Protein AF-A0A1F4APF3-F1 (afdb_monomer)

pLDDT: mean 96.28, std 4.53, range [62.5, 98.69]

Structure (mmCIF, N/CA/C/O backbone):
data_AF-A0A1F4APF3-F1
#
_entry.id   AF-A0A1F4APF3-F1
#
loop_
_atom_site.group_PDB
_atom_site.id
_atom_site.type_symbol
_atom_site.label_atom_id
_atom_site.label_alt_id
_atom_site.label_comp_id
_atom_site.label_asym_id
_atom_site.label_entity_id
_atom_site.label_seq_id
_atom_site.pdbx_PDB_ins_code
_atom_site.Cartn_x
_atom_site.Cartn_y
_atom_site.Cartn_z
_atom_site.occupancy
_atom_site.B_iso_or_equiv
_atom_site.auth_seq_id
_atom_site.auth_comp_id
_atom_site.auth_asym_id
_atom_site.auth_atom_id
_atom_site.pdbx_PDB_model_num
ATOM 1 N N . MET A 1 1 ? 15.491 -9.887 -18.323 1.00 62.50 1 MET A N 1
ATOM 2 C CA . MET A 1 1 ? 16.097 -8.539 -18.273 1.00 62.50 1 MET A CA 1
ATOM 3 C C . MET A 1 1 ? 17.084 -8.490 -17.118 1.00 62.50 1 MET A C 1
ATOM 5 O O . MET A 1 1 ? 16.842 -9.189 -16.136 1.00 62.50 1 MET A O 1
ATOM 9 N N . PRO A 1 2 ? 18.178 -7.722 -17.213 1.00 81.00 2 PRO A N 1
ATOM 10 C CA . PRO A 1 2 ? 19.061 -7.465 -16.078 1.00 81.00 2 PRO A CA 1
ATOM 11 C C . PRO A 1 2 ? 18.289 -6.840 -14.910 1.00 81.00 2 PRO A C 1
ATOM 13 O O . PRO A 1 2 ? 17.410 -6.013 -15.132 1.00 81.00 2 PRO A O 1
ATOM 16 N N . ILE A 1 3 ? 18.642 -7.181 -13.668 1.00 83.44 3 ILE A N 1
ATOM 17 C CA . ILE A 1 3 ? 17.998 -6.609 -12.471 1.00 83.44 3 ILE A CA 1
ATOM 18 C C . ILE A 1 3 ? 18.121 -5.078 -12.410 1.00 83.44 3 ILE A C 1
ATOM 20 O O . ILE A 1 3 ? 17.233 -4.412 -11.895 1.00 83.44 3 ILE A O 1
ATOM 24 N N . ALA A 1 4 ? 19.182 -4.513 -12.994 1.00 90.75 4 ALA A N 1
ATOM 25 C CA . ALA A 1 4 ? 19.389 -3.071 -13.085 1.00 90.75 4 ALA A CA 1
ATOM 26 C C . ALA A 1 4 ? 18.293 -2.353 -13.895 1.00 90.75 4 ALA A C 1
ATOM 28 O O . ALA A 1 4 ? 17.945 -1.222 -13.565 1.00 90.75 4 ALA A O 1
ATOM 29 N N . GLU A 1 5 ? 17.687 -3.015 -14.888 1.00 93.50 5 GLU A N 1
ATOM 30 C CA . GLU A 1 5 ? 16.598 -2.424 -15.680 1.00 93.50 5 GLU A CA 1
ATOM 31 C C . GLU A 1 5 ? 15.347 -2.165 -14.840 1.00 93.50 5 GLU A C 1
ATOM 33 O O . GLU A 1 5 ? 14.617 -1.216 -15.111 1.00 93.50 5 GLU A O 1
ATOM 38 N N . ASN A 1 6 ? 15.128 -2.931 -13.764 1.00 93.88 6 ASN A N 1
ATOM 39 C CA . ASN A 1 6 ? 14.030 -2.680 -12.829 1.00 93.88 6 ASN A CA 1
ATOM 40 C C . ASN A 1 6 ? 14.208 -1.371 -12.041 1.00 93.88 6 ASN A C 1
ATOM 42 O O . ASN A 1 6 ? 13.265 -0.943 -11.379 1.00 93.88 6 ASN A O 1
ATOM 46 N N . PHE A 1 7 ? 15.392 -0.754 -12.086 1.00 96.38 7 PHE A N 1
ATOM 47 C CA . PHE A 1 7 ? 15.727 0.493 -11.394 1.00 96.38 7 PHE A CA 1
ATOM 48 C C . PHE A 1 7 ? 16.114 1.617 -12.359 1.00 96.38 7 PHE A C 1
ATOM 50 O O . PHE A 1 7 ? 16.589 2.665 -11.924 1.00 96.38 7 PHE A O 1
ATOM 57 N N . ASN A 1 8 ? 15.901 1.432 -13.663 1.00 96.56 8 ASN A N 1
ATOM 58 C CA . ASN A 1 8 ? 16.086 2.498 -14.634 1.00 96.56 8 ASN A CA 1
ATOM 59 C C . ASN A 1 8 ? 15.011 3.575 -14.422 1.00 96.56 8 ASN A C 1
ATOM 61 O O . ASN A 1 8 ? 13.859 3.395 -14.818 1.00 96.56 8 ASN A O 1
ATOM 65 N N . LEU A 1 9 ? 15.393 4.689 -13.795 1.00 95.38 9 LEU A N 1
ATOM 66 C CA . LEU A 1 9 ? 14.496 5.806 -13.485 1.00 95.38 9 LEU A CA 1
ATOM 67 C C . LEU A 1 9 ? 14.132 6.654 -14.713 1.00 95.38 9 LEU A C 1
ATOM 69 O O . LEU A 1 9 ? 13.295 7.539 -14.598 1.00 95.38 9 LEU A O 1
ATOM 73 N N . LEU A 1 10 ? 14.726 6.397 -15.883 1.00 96.44 10 LEU A N 1
ATOM 74 C CA . LEU A 1 10 ? 14.265 6.993 -17.141 1.00 96.44 10 LEU A CA 1
ATOM 75 C C . LEU A 1 10 ? 13.017 6.288 -17.692 1.00 96.44 10 LEU A C 1
ATOM 77 O O . LEU A 1 10 ? 12.394 6.806 -18.610 1.00 96.44 10 LEU A O 1
ATOM 81 N N . ASN A 1 11 ? 12.656 5.127 -17.134 1.00 95.31 11 ASN A N 1
ATOM 82 C CA . ASN A 1 11 ? 11.375 4.476 -17.369 1.00 95.31 11 ASN A CA 1
ATOM 83 C C . ASN A 1 11 ? 10.394 4.890 -16.259 1.00 95.31 11 ASN A C 1
ATOM 85 O O . ASN A 1 11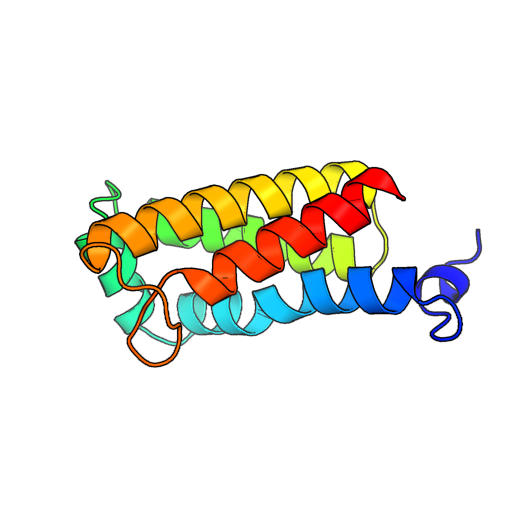 ? 10.534 4.494 -15.096 1.00 95.31 11 ASN A O 1
ATOM 89 N N . GLU A 1 12 ? 9.380 5.668 -16.621 1.00 95.88 12 GLU A N 1
ATOM 90 C CA . GLU A 1 12 ? 8.364 6.192 -15.713 1.00 95.88 12 GLU A CA 1
ATOM 91 C C . GLU A 1 12 ? 7.577 5.093 -14.983 1.00 95.88 12 GLU A C 1
ATOM 93 O O . GLU A 1 12 ? 7.170 5.285 -13.832 1.00 95.88 12 GLU A O 1
ATOM 98 N N . PHE A 1 13 ? 7.426 3.910 -15.587 1.00 95.81 13 PHE A N 1
ATOM 99 C CA . PHE A 1 13 ? 6.764 2.778 -14.939 1.00 95.81 13 PHE A CA 1
ATOM 100 C C . PHE A 1 13 ? 7.578 2.227 -13.776 1.00 95.81 13 PHE A C 1
ATOM 102 O O . PHE A 1 13 ? 6.992 1.840 -12.764 1.00 95.81 13 PHE A O 1
ATOM 109 N N . ASN A 1 14 ? 8.911 2.232 -13.867 1.00 97.38 14 ASN A N 1
ATOM 110 C CA . ASN A 1 14 ? 9.748 1.846 -12.733 1.00 97.38 14 ASN A CA 1
ATOM 111 C C . ASN A 1 14 ? 9.557 2.821 -11.572 1.00 97.38 14 ASN A C 1
ATOM 113 O O . ASN A 1 14 ? 9.422 2.373 -10.435 1.00 97.38 14 ASN A O 1
ATOM 117 N N . ILE A 1 15 ? 9.477 4.128 -11.850 1.00 98.06 15 ILE A N 1
ATOM 118 C CA . ILE A 1 15 ? 9.194 5.133 -10.818 1.00 98.06 15 ILE A CA 1
ATOM 119 C C . ILE A 1 15 ? 7.854 4.815 -10.154 1.00 98.06 15 ILE A C 1
ATOM 121 O O . ILE A 1 15 ? 7.816 4.635 -8.936 1.00 98.06 15 ILE A O 1
ATOM 125 N N . LEU A 1 16 ? 6.777 4.682 -10.940 1.00 98.44 16 LEU A N 1
ATOM 126 C CA . LEU A 1 16 ? 5.430 4.424 -10.426 1.00 98.44 16 LEU A CA 1
ATOM 127 C C . LEU A 1 16 ? 5.359 3.120 -9.613 1.00 98.44 16 LEU A C 1
ATOM 129 O O . LEU A 1 16 ? 4.805 3.099 -8.513 1.00 98.44 16 LEU A O 1
ATOM 133 N N . ARG A 1 17 ? 5.949 2.038 -10.125 1.00 98.38 17 ARG A N 1
ATOM 134 C CA . ARG A 1 17 ? 6.002 0.734 -9.452 1.00 98.38 17 ARG A CA 1
ATOM 135 C C . ARG A 1 17 ? 6.752 0.819 -8.123 1.00 98.38 17 ARG A C 1
ATOM 137 O O . ARG A 1 17 ? 6.255 0.326 -7.109 1.00 98.38 17 ARG A O 1
ATOM 144 N N . ILE A 1 18 ? 7.924 1.457 -8.118 1.00 98.44 18 ILE A N 1
ATOM 145 C CA . ILE A 1 18 ? 8.753 1.609 -6.918 1.00 98.44 18 ILE A CA 1
ATOM 146 C C . ILE A 1 18 ? 8.012 2.424 -5.861 1.00 98.44 18 ILE A C 1
ATOM 148 O O . ILE A 1 18 ? 7.975 1.996 -4.708 1.00 98.44 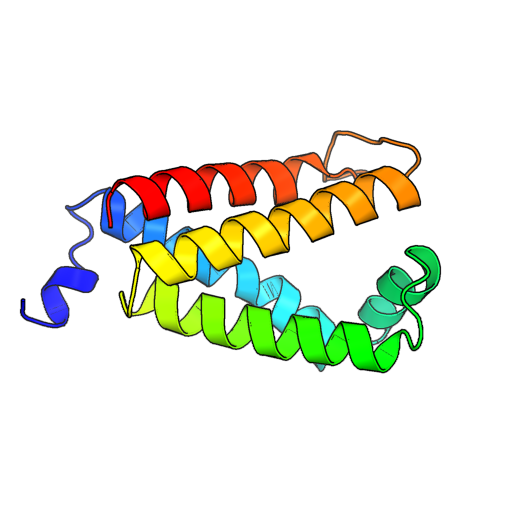18 ILE A O 1
ATOM 152 N N . ILE A 1 19 ? 7.380 3.546 -6.226 1.00 98.44 19 ILE A N 1
ATOM 153 C CA . ILE A 1 19 ? 6.639 4.352 -5.246 1.00 98.44 19 ILE A CA 1
ATOM 154 C C . ILE A 1 19 ? 5.404 3.609 -4.722 1.00 98.44 19 ILE A C 1
ATOM 156 O O . ILE A 1 19 ? 5.186 3.617 -3.515 1.00 98.44 19 ILE A O 1
ATOM 160 N N . CYS A 1 20 ? 4.664 2.873 -5.561 1.00 98.50 20 CYS A N 1
ATOM 161 C CA . CYS A 1 20 ? 3.545 2.045 -5.090 1.00 98.50 20 CYS A CA 1
ATOM 162 C C . CYS A 1 20 ? 3.991 1.043 -4.012 1.00 98.50 20 CYS A C 1
ATOM 164 O O . CYS A 1 20 ? 3.279 0.843 -3.032 1.00 98.50 20 CYS A O 1
ATOM 166 N N . GLY A 1 21 ? 5.185 0.457 -4.151 1.00 98.38 21 GLY A N 1
ATOM 167 C CA . GLY A 1 21 ? 5.783 -0.380 -3.110 1.00 98.38 21 GLY A CA 1
ATOM 168 C C . GLY A 1 21 ? 6.248 0.415 -1.884 1.00 98.38 21 GLY A C 1
ATOM 169 O O . GLY A 1 21 ? 5.943 0.049 -0.749 1.00 98.38 21 GLY A O 1
ATOM 170 N N . ALA A 1 22 ? 6.955 1.527 -2.094 1.00 98.44 22 ALA A N 1
ATOM 171 C CA . ALA A 1 22 ? 7.543 2.325 -1.019 1.00 98.44 22 ALA A CA 1
ATOM 172 C C . ALA A 1 22 ? 6.492 2.929 -0.073 1.00 98.44 22 ALA A C 1
ATOM 174 O O . ALA A 1 22 ? 6.727 3.024 1.131 1.00 98.44 22 ALA A O 1
ATOM 175 N N . PHE A 1 23 ? 5.311 3.293 -0.578 1.00 97.81 23 PHE A N 1
ATOM 176 C CA . PHE A 1 23 ? 4.246 3.879 0.241 1.00 97.81 23 PHE A CA 1
ATOM 177 C C . PHE A 1 23 ? 3.547 2.883 1.181 1.00 97.81 23 PHE A C 1
ATOM 179 O O . PHE A 1 23 ? 2.803 3.307 2.064 1.00 97.81 23 PHE A O 1
ATOM 186 N N . PHE A 1 24 ? 3.858 1.584 1.107 1.00 98.38 24 PHE A N 1
ATOM 187 C CA . PHE A 1 24 ? 3.508 0.634 2.168 1.00 98.38 24 PHE A CA 1
ATOM 188 C C . PHE A 1 24 ? 4.418 0.750 3.404 1.00 98.38 24 PHE A C 1
ATOM 190 O O . 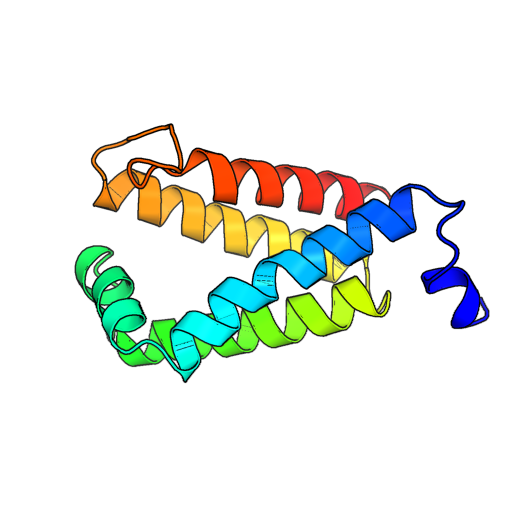PHE A 1 24 ? 4.000 0.373 4.498 1.00 98.38 24 PHE A O 1
ATOM 197 N N . ILE A 1 25 ? 5.628 1.313 3.285 1.00 98.31 25 ILE A N 1
ATOM 198 C CA . ILE A 1 25 ? 6.611 1.381 4.384 1.00 98.31 25 ILE A CA 1
ATOM 199 C C . ILE A 1 25 ? 6.074 2.124 5.618 1.00 98.31 25 ILE A C 1
ATOM 201 O O . ILE A 1 25 ? 6.203 1.579 6.716 1.00 98.31 25 ILE A O 1
ATOM 205 N N . PRO A 1 26 ? 5.428 3.304 5.510 1.00 96.62 26 PRO A N 1
ATOM 206 C CA . PRO A 1 26 ? 4.837 3.961 6.678 1.00 96.62 26 PRO A CA 1
ATOM 207 C C . PRO A 1 26 ? 3.771 3.102 7.374 1.00 96.62 26 PRO A C 1
ATOM 209 O O . PRO A 1 26 ? 3.670 3.109 8.601 1.00 96.62 26 PRO A O 1
ATOM 212 N N . HIS A 1 27 ? 3.001 2.321 6.610 1.00 95.81 27 HIS A N 1
ATOM 213 C CA . HIS A 1 27 ? 1.961 1.439 7.142 1.00 95.81 27 HIS A CA 1
ATOM 214 C C . HIS A 1 27 ? 2.531 0.190 7.822 1.00 95.81 27 HIS A C 1
ATOM 216 O O . HIS A 1 27 ? 1.984 -0.241 8.841 1.00 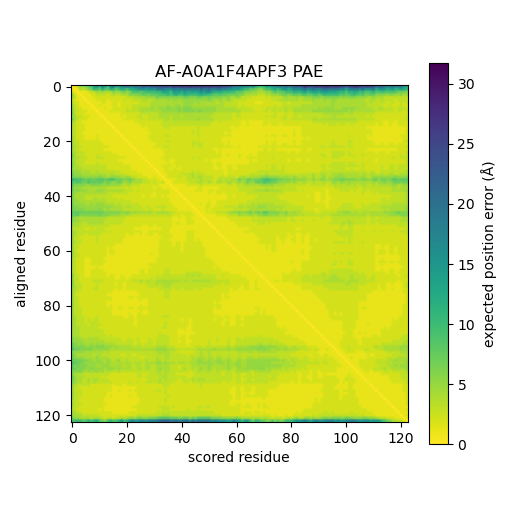95.81 27 HIS A O 1
ATOM 222 N N . ILE A 1 28 ? 3.641 -0.343 7.307 1.00 98.31 28 ILE A N 1
ATOM 223 C CA . ILE A 1 28 ? 4.435 -1.401 7.941 1.00 98.31 28 ILE A CA 1
ATOM 224 C C . ILE A 1 28 ? 5.022 -0.872 9.251 1.00 98.31 28 ILE A C 1
ATOM 226 O O . ILE A 1 28 ? 4.805 -1.464 10.307 1.00 98.31 28 ILE A O 1
ATOM 230 N N . TYR A 1 29 ? 5.703 0.278 9.201 1.00 97.81 29 TYR A N 1
ATOM 231 C CA . TYR A 1 29 ? 6.316 0.917 10.365 1.00 97.81 29 TYR A CA 1
ATOM 232 C C . TYR A 1 29 ? 5.293 1.138 11.483 1.00 97.81 29 TYR A C 1
ATOM 234 O O . TYR A 1 29 ? 5.526 0.727 12.619 1.00 97.81 29 TYR A O 1
ATOM 242 N N . ALA A 1 30 ? 4.129 1.708 11.155 1.00 96.25 30 ALA A N 1
ATOM 243 C CA . ALA A 1 30 ? 3.073 1.938 12.131 1.00 96.25 30 ALA A CA 1
ATOM 244 C C . ALA A 1 30 ? 2.627 0.637 12.822 1.00 96.25 30 ALA A C 1
ATOM 246 O O . ALA A 1 30 ? 2.509 0.603 14.039 1.00 96.25 30 ALA A O 1
ATOM 247 N N . LYS A 1 31 ? 2.447 -0.466 12.087 1.00 97.00 31 LYS A N 1
ATOM 248 C CA . LYS A 1 31 ? 1.996 -1.743 12.676 1.00 97.00 31 LYS A CA 1
ATOM 249 C C . LYS A 1 31 ? 3.050 -2.447 13.535 1.00 97.00 31 LYS A C 1
ATOM 251 O O . LYS A 1 31 ? 2.686 -3.316 14.325 1.00 97.00 31 LYS A O 1
ATOM 256 N N . VAL A 1 32 ? 4.329 -2.110 13.372 1.00 96.56 32 VAL A N 1
ATOM 257 C CA . VAL A 1 32 ? 5.430 -2.696 14.153 1.00 96.56 32 VAL A CA 1
ATOM 258 C C . VAL A 1 32 ? 5.757 -1.847 15.379 1.00 96.56 32 VAL A C 1
ATOM 260 O O . VAL A 1 32 ? 6.000 -2.395 16.452 1.00 96.56 32 VAL A O 1
ATOM 263 N N . PHE A 1 33 ? 5.760 -0.522 15.231 1.00 96.38 33 PHE A N 1
ATOM 264 C CA . PHE A 1 33 ? 6.329 0.386 16.231 1.00 96.38 33 PHE A CA 1
ATOM 265 C C . PHE A 1 33 ? 5.316 1.329 16.882 1.00 96.38 33 PHE A C 1
ATOM 267 O O . PHE A 1 33 ? 5.639 1.921 17.908 1.00 96.38 33 PHE A O 1
ATOM 274 N N . VAL A 1 34 ? 4.113 1.482 16.318 1.00 95.44 34 VAL A N 1
ATOM 275 C CA . VAL A 1 34 ? 3.100 2.439 16.789 1.00 95.44 34 VAL A CA 1
ATOM 276 C C . VAL A 1 34 ? 1.897 1.668 17.353 1.00 95.44 34 VAL A C 1
ATOM 278 O O . VAL A 1 34 ? 1.081 1.154 16.582 1.00 95.44 34 VAL A O 1
ATOM 281 N N . PRO A 1 35 ? 1.751 1.561 18.689 1.00 90.19 35 PRO A N 1
ATOM 282 C CA . PRO A 1 35 ? 0.666 0.802 19.323 1.00 90.19 35 PRO A CA 1
ATOM 283 C C . PRO A 1 35 ? -0.743 1.212 18.865 1.00 90.19 35 PRO A C 1
ATOM 285 O O . PRO A 1 35 ? -1.650 0.379 18.786 1.00 90.19 35 PRO A O 1
ATOM 288 N N . GLU A 1 36 ? -0.928 2.483 18.508 1.00 92.62 36 GLU A N 1
ATOM 289 C CA . GLU A 1 36 ? -2.186 3.066 18.037 1.00 92.62 36 GLU A CA 1
ATOM 290 C C . GLU A 1 36 ? -2.677 2.444 16.722 1.00 92.62 36 GLU A C 1
ATOM 292 O O . GLU A 1 36 ? -3.877 2.493 16.435 1.00 92.62 36 GLU A O 1
ATOM 297 N N . ALA A 1 37 ? -1.795 1.797 15.947 1.00 93.75 37 ALA A N 1
ATOM 298 C CA . ALA A 1 37 ? -2.174 1.095 14.723 1.00 93.75 37 ALA A CA 1
ATOM 299 C C . ALA A 1 37 ? -3.256 0.030 14.978 1.00 93.75 37 ALA A C 1
ATOM 301 O O . ALA A 1 37 ? -4.162 -0.135 14.156 1.00 93.75 37 ALA A O 1
ATOM 302 N N . LEU A 1 38 ? -3.235 -0.634 16.141 1.00 96.88 38 LEU A N 1
ATOM 303 C CA . LEU A 1 38 ? -4.258 -1.612 16.525 1.00 96.88 38 LEU A CA 1
ATOM 304 C C . LEU A 1 38 ? -5.648 -0.970 16.682 1.00 96.88 38 LEU A C 1
ATOM 306 O O . LEU A 1 38 ? -6.662 -1.608 16.383 1.00 96.88 38 LEU A O 1
ATOM 310 N N . GLY A 1 39 ? -5.703 0.297 17.102 1.00 96.38 39 GLY A N 1
ATOM 311 C CA . GLY A 1 39 ? -6.946 1.042 17.307 1.00 96.38 39 GLY A CA 1
ATOM 312 C C . GLY A 1 39 ? -7.795 1.142 16.039 1.00 96.38 39 GLY A C 1
ATOM 313 O O . GLY A 1 39 ? -9.019 1.008 16.106 1.00 96.38 39 GLY A O 1
ATOM 314 N N . PHE A 1 40 ? -7.157 1.263 14.869 1.00 95.31 40 PHE A N 1
ATOM 315 C CA . PHE A 1 40 ? -7.862 1.237 13.586 1.00 95.31 40 PHE A CA 1
ATOM 316 C C . PHE A 1 40 ? -8.580 -0.098 13.353 1.00 95.31 40 PHE A C 1
ATOM 318 O O . PHE A 1 40 ? -9.754 -0.108 12.992 1.00 95.31 40 PHE A O 1
ATOM 325 N N . PHE A 1 41 ? -7.913 -1.231 13.596 1.00 97.50 41 PHE A N 1
ATOM 326 C CA . PHE A 1 41 ? -8.498 -2.558 13.367 1.00 97.50 41 PHE A CA 1
ATOM 327 C C . PHE A 1 41 ? -9.668 -2.844 14.314 1.00 97.50 41 PHE A C 1
ATOM 329 O O . PHE A 1 41 ? -10.653 -3.469 13.908 1.00 97.50 41 PHE A O 1
ATOM 336 N N . VAL A 1 42 ? -9.598 -2.330 15.547 1.00 97.69 42 VAL A N 1
ATOM 337 C CA . VAL A 1 42 ? -10.720 -2.344 16.497 1.00 97.69 42 VAL A CA 1
ATOM 338 C C . VAL A 1 42 ? -11.888 -1.510 15.963 1.00 97.69 42 VAL A C 1
ATOM 340 O O . VAL A 1 42 ? -13.010 -2.016 15.880 1.00 97.69 42 VAL A O 1
ATOM 343 N N . ALA A 1 43 ? -11.637 -0.266 15.545 1.00 96.69 43 ALA A N 1
ATOM 344 C CA . ALA A 1 43 ? -12.666 0.636 15.020 1.00 96.69 43 ALA A CA 1
ATOM 345 C C . ALA A 1 43 ? -13.326 0.094 13.738 1.00 96.69 43 ALA A C 1
ATOM 347 O O . ALA A 1 43 ? -14.548 0.159 13.581 1.00 96.69 43 ALA A O 1
ATOM 348 N N . ALA A 1 44 ? -12.534 -0.518 12.856 1.00 95.88 44 ALA A N 1
ATOM 349 C CA . ALA A 1 44 ? -12.988 -1.167 11.629 1.00 95.88 44 ALA A CA 1
ATOM 350 C C . ALA A 1 44 ? -13.701 -2.513 11.870 1.00 95.88 44 ALA A C 1
ATOM 352 O O . ALA A 1 44 ? -14.233 -3.105 10.930 1.00 95.88 44 ALA A O 1
ATOM 353 N N . LYS A 1 45 ? -13.784 -2.971 13.129 1.00 96.19 45 LYS A N 1
ATOM 354 C CA . LYS A 1 45 ? -14.457 -4.209 13.557 1.00 96.19 45 LYS A CA 1
ATOM 355 C C . LYS A 1 45 ? -13.851 -5.488 12.963 1.00 96.19 45 LYS A C 1
ATOM 357 O O . LYS A 1 45 ? -14.557 -6.491 12.840 1.00 96.19 45 LYS A O 1
ATOM 362 N N . PHE A 1 46 ? -12.556 -5.489 12.649 1.00 94.62 46 PHE A N 1
ATOM 363 C CA . PHE A 1 46 ? -11.841 -6.718 12.304 1.00 94.62 46 PHE A CA 1
ATOM 364 C C . PHE A 1 46 ? -11.724 -7.613 13.544 1.00 94.62 46 PHE A C 1
ATOM 366 O O . PHE A 1 46 ? -11.285 -7.166 14.604 1.00 94.62 46 PHE A O 1
ATOM 373 N N . ARG A 1 47 ? -12.136 -8.882 13.435 1.00 95.56 47 ARG A N 1
ATOM 374 C CA . ARG A 1 47 ? -12.144 -9.836 14.556 1.00 95.56 47 ARG A CA 1
ATOM 375 C C . ARG A 1 47 ? -11.344 -11.096 14.209 1.00 95.56 47 ARG A C 1
ATOM 377 O O . ARG A 1 47 ? -11.696 -11.742 13.224 1.00 95.56 47 ARG A O 1
ATOM 384 N N . PRO A 1 48 ? -10.325 -11.476 15.003 1.00 96.75 48 PRO A N 1
ATOM 385 C CA . PRO A 1 48 ? -9.686 -10.700 16.076 1.00 96.75 48 PRO A CA 1
ATOM 386 C C . PRO A 1 48 ? -8.767 -9.587 15.517 1.00 96.75 48 PRO A C 1
ATOM 388 O O . PRO A 1 48 ? -8.053 -9.822 14.542 1.00 96.75 48 PRO A O 1
ATOM 391 N N . PRO A 1 49 ? -8.752 -8.378 16.111 1.00 97.06 49 PRO A N 1
ATOM 392 C CA . PRO A 1 49 ? -8.139 -7.193 15.497 1.00 97.06 49 PRO A CA 1
ATOM 393 C C . PRO A 1 49 ? -6.624 -7.325 15.303 1.00 97.06 49 PRO A C 1
ATOM 395 O O . PRO A 1 49 ? -6.118 -7.005 14.231 1.00 97.06 49 PRO A O 1
ATOM 398 N N . ALA A 1 50 ? -5.908 -7.859 16.298 1.00 96.88 50 ALA A N 1
ATOM 399 C CA . ALA A 1 50 ? -4.460 -8.047 16.218 1.00 96.88 50 ALA A CA 1
ATOM 400 C C . ALA A 1 50 ? -4.064 -9.019 15.096 1.00 96.88 50 ALA A C 1
ATOM 402 O O . ALA A 1 50 ? -3.127 -8.754 14.351 1.00 96.88 50 ALA A O 1
ATOM 403 N N . THR A 1 51 ? -4.809 -10.113 14.917 1.00 97.69 51 THR A N 1
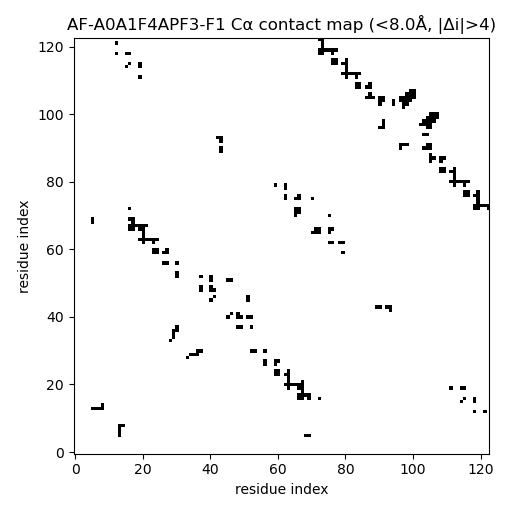ATOM 404 C CA . THR A 1 51 ? -4.543 -11.079 13.843 1.00 97.69 51 THR A CA 1
ATOM 405 C C . THR A 1 51 ? -4.676 -10.434 12.469 1.00 97.69 51 THR A C 1
ATOM 407 O O . THR A 1 51 ? -3.774 -10.573 11.649 1.00 97.69 51 THR A O 1
ATOM 410 N N . TRP A 1 52 ? -5.745 -9.672 12.225 1.00 97.81 52 TRP A N 1
ATOM 411 C CA . TRP A 1 52 ? -5.915 -8.964 10.953 1.00 97.81 52 TRP A CA 1
ATOM 412 C C . TRP A 1 52 ? -4.866 -7.869 10.742 1.00 97.81 52 TRP A C 1
ATOM 414 O O . TRP A 1 52 ? -4.415 -7.679 9.614 1.00 97.81 52 TRP A O 1
ATOM 424 N N . MET A 1 53 ? -4.424 -7.203 11.812 1.00 98.06 53 MET A N 1
ATOM 425 C CA . MET A 1 53 ? -3.312 -6.255 11.747 1.00 98.06 53 MET A CA 1
ATOM 426 C C . MET A 1 53 ? -2.013 -6.934 11.303 1.00 98.06 53 MET A C 1
ATOM 428 O O . MET A 1 53 ? -1.356 -6.440 10.390 1.00 98.06 53 MET A O 1
ATOM 432 N N . TYR A 1 54 ? -1.657 -8.078 11.892 1.00 97.44 54 TYR A N 1
ATOM 433 C CA . TYR A 1 54 ? -0.437 -8.800 11.522 1.00 97.44 54 TYR A CA 1
ATOM 434 C C . TYR A 1 54 ? -0.520 -9.463 10.141 1.00 97.44 54 TYR A C 1
ATOM 436 O O . TYR A 1 54 ? 0.484 -9.513 9.433 1.00 97.44 54 TYR A O 1
ATOM 444 N N . ILE A 1 55 ? -1.707 -9.903 9.709 1.00 98.06 55 ILE A N 1
ATOM 445 C CA . ILE A 1 55 ? -1.929 -10.343 8.322 1.00 98.06 55 ILE A CA 1
ATOM 446 C C . ILE A 1 55 ? -1.700 -9.174 7.360 1.00 98.06 55 ILE A C 1
ATOM 448 O O . ILE A 1 55 ? -0.966 -9.324 6.386 1.00 98.06 55 ILE A O 1
ATOM 452 N N . ALA A 1 56 ? -2.271 -8.000 7.648 1.00 98.06 56 ALA A N 1
ATOM 453 C CA . ALA A 1 56 ? -2.058 -6.814 6.827 1.00 98.06 56 ALA A CA 1
ATOM 454 C C . ALA A 1 56 ? -0.575 -6.418 6.784 1.00 98.06 56 ALA A C 1
ATOM 456 O O . ALA A 1 56 ? -0.062 -6.152 5.705 1.00 98.06 56 ALA A O 1
ATOM 457 N N . LEU A 1 57 ? 0.133 -6.460 7.918 1.00 98.50 57 LEU A N 1
ATOM 458 C CA . LEU A 1 57 ? 1.580 -6.235 7.980 1.00 98.50 57 LEU A CA 1
ATOM 459 C C . LEU A 1 57 ? 2.355 -7.196 7.065 1.00 98.50 57 LEU A C 1
ATOM 461 O O . LEU A 1 57 ? 3.234 -6.760 6.319 1.00 98.50 57 LEU A O 1
ATOM 465 N N . ALA A 1 58 ? 2.041 -8.492 7.114 1.00 98.56 58 ALA A N 1
ATOM 466 C CA . ALA A 1 58 ? 2.707 -9.493 6.288 1.00 98.56 58 ALA A CA 1
ATOM 467 C C . ALA A 1 58 ? 2.455 -9.248 4.793 1.00 98.56 58 ALA A C 1
ATOM 469 O O . ALA A 1 58 ? 3.403 -9.240 4.008 1.00 98.56 58 ALA A O 1
ATOM 470 N N . ILE A 1 59 ? 1.199 -8.985 4.413 1.00 98.50 59 ILE A N 1
ATOM 471 C CA . ILE A 1 59 ? 0.825 -8.664 3.030 1.00 98.50 59 ILE A CA 1
ATOM 472 C C . ILE A 1 59 ? 1.571 -7.411 2.566 1.00 98.50 59 ILE A C 1
ATOM 474 O O . ILE A 1 59 ? 2.276 -7.463 1.565 1.00 98.50 59 ILE A O 1
ATOM 478 N N . GLU A 1 60 ? 1.486 -6.311 3.312 1.00 98.62 60 GLU A N 1
ATOM 479 C CA . GLU A 1 60 ? 2.128 -5.039 2.960 1.00 98.62 60 GLU A CA 1
ATOM 480 C C . GLU A 1 60 ? 3.644 -5.178 2.805 1.00 98.62 60 GLU A C 1
ATOM 482 O O . GLU A 1 60 ? 4.217 -4.602 1.885 1.00 98.62 60 GLU A O 1
ATOM 487 N N . THR A 1 61 ? 4.290 -5.985 3.649 1.00 98.69 61 THR A N 1
ATOM 488 C CA . THR A 1 61 ? 5.734 -6.248 3.557 1.00 98.69 61 THR A CA 1
ATOM 489 C C . THR A 1 61 ? 6.093 -6.974 2.262 1.00 98.69 61 THR A C 1
ATOM 491 O O . THR A 1 61 ? 7.034 -6.577 1.572 1.00 98.69 61 THR A O 1
ATOM 494 N N . VAL A 1 62 ? 5.332 -8.010 1.896 1.00 98.69 62 VAL A N 1
ATOM 495 C CA . VAL A 1 62 ? 5.539 -8.734 0.632 1.00 98.69 62 VAL A CA 1
ATOM 496 C C . VAL A 1 62 ? 5.278 -7.819 -0.564 1.00 98.69 62 VAL A C 1
ATOM 498 O O . VAL A 1 62 ? 6.095 -7.775 -1.483 1.00 98.69 62 VAL A O 1
ATOM 501 N N . LEU A 1 63 ? 4.186 -7.048 -0.538 1.00 98.69 63 LEU A N 1
ATOM 502 C CA . LEU A 1 63 ? 3.844 -6.100 -1.599 1.00 98.69 63 LEU A CA 1
ATOM 503 C C . LEU A 1 63 ? 4.940 -5.046 -1.790 1.00 98.69 63 LEU A C 1
ATOM 505 O O . LEU A 1 63 ? 5.361 -4.812 -2.921 1.00 98.69 63 LEU A O 1
ATOM 509 N N . ALA A 1 64 ? 5.439 -4.456 -0.700 1.00 98.69 64 ALA A N 1
ATOM 510 C CA . ALA A 1 64 ? 6.507 -3.463 -0.740 1.00 98.69 64 ALA A CA 1
ATOM 511 C C . ALA A 1 64 ? 7.766 -4.025 -1.410 1.00 98.69 64 ALA A C 1
ATOM 513 O O . ALA A 1 64 ? 8.261 -3.450 -2.379 1.00 98.69 64 ALA A O 1
ATOM 514 N N . ILE A 1 65 ? 8.248 -5.182 -0.944 1.00 98.56 65 ILE A N 1
ATOM 515 C CA . ILE A 1 65 ? 9.461 -5.820 -1.470 1.00 98.56 65 ILE A CA 1
ATOM 516 C C . ILE A 1 65 ? 9.281 -6.181 -2.947 1.00 98.56 65 ILE A C 1
ATOM 518 O O . ILE A 1 65 ? 10.112 -5.817 -3.780 1.00 98.56 65 ILE A O 1
ATOM 522 N N . CYS A 1 66 ? 8.195 -6.872 -3.293 1.00 98.06 66 CYS A N 1
ATOM 523 C CA . CYS A 1 66 ? 7.979 -7.337 -4.656 1.00 98.06 66 CYS A CA 1
ATOM 524 C C . CYS A 1 66 ? 7.800 -6.176 -5.646 1.00 98.06 66 CYS A C 1
ATOM 526 O O . CYS A 1 66 ? 8.423 -6.194 -6.709 1.00 98.06 66 CYS A O 1
ATOM 528 N N . LEU A 1 67 ? 7.027 -5.140 -5.300 1.00 98.25 67 LEU A N 1
ATOM 529 C CA . LEU A 1 67 ? 6.857 -3.964 -6.161 1.00 98.25 67 LEU A CA 1
ATOM 530 C C . LEU A 1 67 ? 8.142 -3.144 -6.267 1.00 98.25 67 LEU A C 1
ATOM 532 O O . LEU A 1 67 ? 8.490 -2.702 -7.356 1.00 98.25 67 LEU A O 1
ATOM 536 N N . MET A 1 68 ? 8.901 -2.961 -5.189 1.00 98.00 68 MET A N 1
ATOM 537 C CA . MET A 1 68 ? 10.151 -2.198 -5.271 1.00 98.00 68 MET A CA 1
ATOM 538 C C . MET A 1 68 ? 11.203 -2.914 -6.126 1.00 98.00 68 MET A C 1
ATOM 540 O O . MET A 1 68 ? 11.875 -2.266 -6.929 1.00 98.00 68 MET A O 1
ATOM 544 N N . LEU A 1 69 ? 11.302 -4.242 -6.017 1.00 97.00 69 LEU A N 1
ATOM 545 C CA . LEU A 1 69 ? 12.290 -5.047 -6.744 1.00 97.00 69 LEU A CA 1
ATOM 546 C C . LEU A 1 69 ? 11.844 -5.472 -8.156 1.00 97.00 69 LEU A C 1
ATOM 548 O O . LEU A 1 69 ? 12.667 -5.956 -8.935 1.00 97.00 69 LEU A O 1
ATOM 552 N N . GLY A 1 70 ? 10.566 -5.297 -8.503 1.00 96.12 70 GLY A N 1
ATOM 553 C CA . GLY A 1 70 ? 10.020 -5.704 -9.803 1.00 96.12 70 GLY A CA 1
ATOM 554 C C . GLY A 1 70 ? 9.779 -7.204 -9.936 1.00 96.12 70 GLY A C 1
ATOM 555 O O . GLY A 1 70 ? 10.034 -7.782 -10.991 1.00 96.12 70 GLY A O 1
ATOM 556 N N . ILE A 1 71 ? 9.337 -7.849 -8.858 1.00 96.19 71 ILE A N 1
ATOM 557 C CA . ILE A 1 71 ? 9.085 -9.290 -8.788 1.00 96.19 71 ILE A CA 1
ATOM 558 C C . ILE A 1 71 ? 7.581 -9.533 -8.969 1.00 96.19 71 ILE A C 1
ATOM 560 O O . ILE A 1 71 ? 6.784 -9.034 -8.180 1.00 96.19 71 ILE A O 1
ATOM 564 N N . PHE A 1 72 ? 7.198 -10.309 -9.993 1.00 95.56 72 PHE A N 1
ATOM 565 C CA . PHE A 1 72 ? 5.796 -10.613 -10.340 1.00 95.56 72 PHE A CA 1
ATOM 566 C C . PHE A 1 72 ? 4.893 -9.366 -10.421 1.00 95.56 72 PHE A C 1
ATOM 568 O O . PHE A 1 72 ? 3.761 -9.383 -9.936 1.00 95.56 72 PHE A O 1
ATOM 575 N N . THR A 1 73 ? 5.406 -8.290 -11.033 1.00 96.06 73 THR A N 1
ATOM 576 C CA . THR A 1 73 ? 4.832 -6.935 -10.988 1.00 96.06 73 THR A CA 1
ATOM 577 C C . THR A 1 73 ? 3.325 -6.893 -11.231 1.00 96.06 73 THR A C 1
ATOM 579 O O . THR A 1 73 ? 2.619 -6.397 -10.356 1.00 96.06 73 THR A O 1
ATOM 582 N N . SER A 1 74 ? 2.817 -7.442 -12.345 1.00 96.94 74 SER A N 1
ATOM 583 C CA . SER A 1 74 ? 1.376 -7.405 -12.643 1.00 96.94 74 SER A CA 1
ATOM 584 C C . SER A 1 74 ? 0.517 -8.017 -11.531 1.00 96.94 74 SER A C 1
ATOM 586 O O . SER A 1 74 ? -0.383 -7.370 -10.992 1.00 96.94 74 SER A O 1
ATOM 588 N N . TYR A 1 75 ? 0.833 -9.248 -11.120 1.00 97.94 75 TYR A N 1
ATOM 589 C CA . TYR A 1 75 ? 0.068 -9.975 -10.103 1.00 97.94 75 TYR A CA 1
ATOM 590 C C . TYR A 1 75 ? 0.128 -9.291 -8.738 1.00 97.94 75 TYR A C 1
ATOM 592 O O . TYR A 1 75 ? -0.897 -9.112 -8.082 1.00 97.94 75 TYR A O 1
ATOM 600 N N . VAL A 1 76 ? 1.324 -8.884 -8.312 1.00 98.19 76 VAL A N 1
ATOM 601 C CA . VAL A 1 76 ? 1.532 -8.224 -7.018 1.00 98.19 76 VAL A CA 1
ATOM 602 C C . VAL A 1 76 ? 0.824 -6.871 -6.991 1.00 98.19 76 VAL A C 1
ATOM 604 O O . VAL A 1 76 ? 0.213 -6.526 -5.982 1.00 98.19 76 VAL A O 1
ATOM 607 N N . ALA A 1 77 ? 0.834 -6.129 -8.097 1.00 98.50 77 ALA A N 1
ATOM 608 C CA . ALA A 1 77 ? 0.140 -4.854 -8.200 1.00 98.50 77 ALA A CA 1
ATOM 609 C C . ALA A 1 77 ? -1.391 -5.015 -8.155 1.00 98.50 77 ALA A C 1
ATOM 611 O O . ALA A 1 77 ? -2.059 -4.226 -7.488 1.00 98.50 77 ALA A O 1
ATOM 612 N N . TRP A 1 78 ? -1.956 -6.075 -8.746 1.00 98.62 78 TRP A N 1
ATOM 613 C CA . TRP A 1 78 ? -3.378 -6.397 -8.563 1.00 98.62 78 TRP A CA 1
ATOM 614 C C . TRP A 1 78 ? -3.724 -6.707 -7.104 1.00 98.62 78 TRP A C 1
ATOM 616 O O . TRP A 1 78 ? -4.712 -6.189 -6.580 1.00 98.62 78 TRP A O 1
ATOM 626 N N . VAL A 1 79 ? -2.899 -7.505 -6.419 1.00 98.62 79 VAL A N 1
ATOM 627 C CA . VAL A 1 79 ? -3.096 -7.793 -4.989 1.00 98.62 79 VAL A CA 1
ATOM 628 C C . VAL A 1 79 ? -2.985 -6.512 -4.157 1.00 98.62 79 VAL A C 1
ATOM 630 O O . VAL A 1 79 ? -3.813 -6.288 -3.274 1.00 98.62 79 VAL A O 1
ATOM 633 N N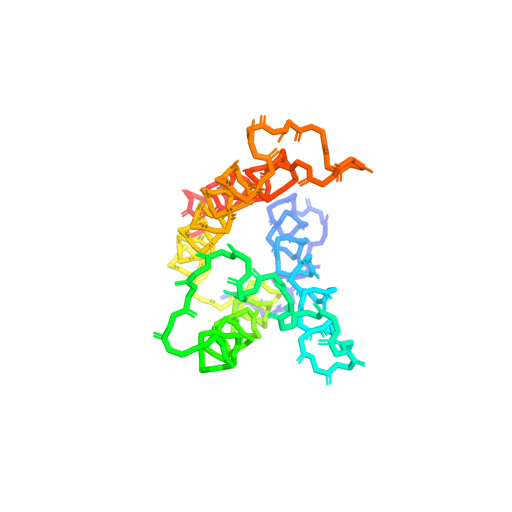 . ALA A 1 80 ? -2.025 -5.636 -4.466 1.00 98.62 80 ALA A N 1
ATOM 634 C CA . ALA A 1 80 ? -1.875 -4.339 -3.813 1.00 98.62 80 ALA A CA 1
ATOM 635 C C . ALA A 1 80 ? -3.098 -3.437 -4.015 1.00 98.62 80 ALA A C 1
ATOM 637 O O . ALA A 1 80 ? -3.587 -2.849 -3.049 1.00 98.62 80 ALA A O 1
ATOM 638 N N . ALA A 1 81 ? -3.637 -3.377 -5.235 1.00 98.69 81 ALA A N 1
ATOM 639 C CA . ALA A 1 81 ? -4.848 -2.624 -5.538 1.00 98.69 81 ALA A CA 1
ATOM 640 C C . ALA A 1 81 ? -6.050 -3.129 -4.724 1.00 98.69 81 ALA A C 1
ATOM 642 O O . ALA A 1 81 ? -6.776 -2.327 -4.136 1.00 98.69 81 ALA A O 1
ATOM 643 N N . VAL A 1 82 ? -6.234 -4.450 -4.623 1.00 98.69 82 VAL A N 1
ATOM 644 C CA . VAL A 1 82 ? -7.305 -5.048 -3.808 1.00 98.69 82 VAL A CA 1
ATOM 645 C C . VAL A 1 82 ? -7.099 -4.755 -2.321 1.00 98.69 82 VAL A C 1
ATOM 647 O O . VAL A 1 82 ? -8.042 -4.333 -1.651 1.00 98.69 82 VAL A O 1
ATOM 650 N N . HIS A 1 83 ? -5.879 -4.921 -1.803 1.00 98.56 83 HIS A N 1
ATOM 651 C CA . HIS A 1 83 ? -5.547 -4.636 -0.401 1.00 98.56 83 HIS A CA 1
ATOM 652 C C . HIS A 1 83 ? -5.852 -3.179 -0.033 1.00 98.56 83 HIS A C 1
ATOM 654 O O . HIS A 1 83 ? -6.539 -2.907 0.954 1.00 98.56 83 HIS A O 1
ATOM 660 N N . LEU A 1 84 ? -5.412 -2.235 -0.867 1.00 98.62 84 LEU A N 1
ATOM 661 C CA . LEU A 1 84 ? -5.685 -0.809 -0.690 1.00 98.62 84 LEU A CA 1
ATOM 662 C C . LEU A 1 84 ? -7.166 -0.465 -0.900 1.00 98.62 84 LEU A C 1
ATOM 664 O O . LEU A 1 84 ? -7.688 0.417 -0.217 1.00 98.62 84 LEU A O 1
ATOM 668 N N . GLY A 1 85 ? -7.876 -1.182 -1.773 1.00 98.44 85 GLY A N 1
ATOM 669 C CA . GLY A 1 85 ? -9.327 -1.072 -1.932 1.00 98.44 85 GLY A CA 1
ATOM 670 C C . GLY A 1 85 ? -10.086 -1.482 -0.665 1.00 98.44 85 GLY A C 1
ATOM 671 O O . GLY A 1 85 ? -10.969 -0.753 -0.206 1.00 98.44 85 GLY A O 1
ATOM 672 N N . VAL A 1 86 ? -9.692 -2.592 -0.032 1.00 98.00 86 VAL A N 1
ATOM 673 C CA . VAL A 1 86 ? -10.233 -3.020 1.271 1.00 98.00 86 VAL A CA 1
ATOM 674 C C . VAL A 1 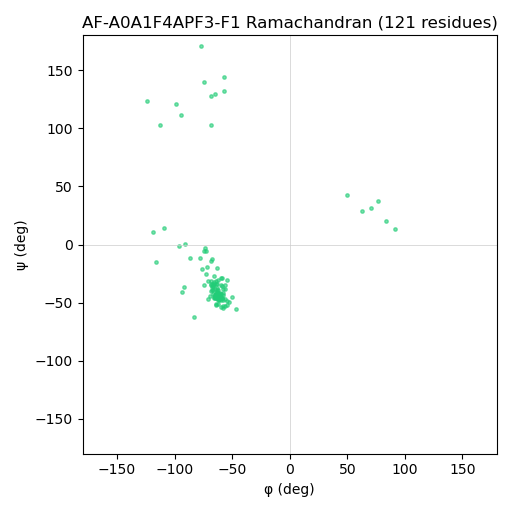86 ? -9.924 -1.983 2.352 1.00 98.00 86 VAL A C 1
ATOM 676 O O . VAL A 1 86 ? -10.818 -1.618 3.121 1.00 98.00 86 VAL A O 1
ATOM 679 N N . ALA A 1 87 ? -8.696 -1.458 2.389 1.00 97.50 87 ALA A N 1
ATOM 680 C CA . ALA A 1 87 ? -8.325 -0.386 3.311 1.00 97.50 87 ALA A CA 1
ATOM 681 C C . ALA A 1 87 ? -9.177 0.877 3.089 1.00 97.50 87 ALA A C 1
ATOM 683 O O . ALA A 1 87 ? -9.680 1.454 4.051 1.00 97.50 87 ALA A O 1
ATOM 684 N N . SER A 1 88 ? -9.413 1.263 1.833 1.00 98.12 88 SER A N 1
ATOM 685 C CA . SER A 1 88 ? -10.258 2.405 1.460 1.00 98.12 88 SER A CA 1
ATOM 686 C C . SER A 1 88 ? -11.691 2.237 1.955 1.00 98.12 88 SER A C 1
ATOM 688 O O . SER A 1 88 ? -12.230 3.128 2.613 1.00 98.12 88 SER A O 1
ATOM 690 N N . ALA A 1 89 ? -12.289 1.067 1.725 1.00 98.06 89 ALA A N 1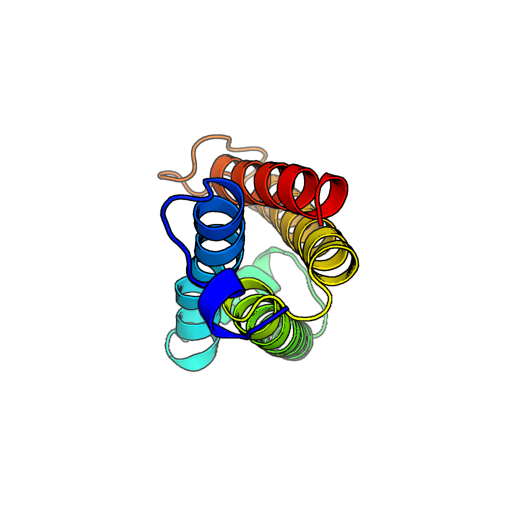
ATOM 691 C CA . ALA A 1 89 ? -13.633 0.757 2.205 1.00 98.06 89 ALA A CA 1
ATOM 692 C C . ALA A 1 89 ? -13.718 0.754 3.744 1.00 98.06 89 ALA A C 1
ATOM 694 O O . ALA A 1 89 ? -14.690 1.252 4.322 1.00 98.06 89 ALA A O 1
ATOM 695 N N . ALA A 1 90 ? -12.694 0.233 4.427 1.00 97.31 90 ALA A N 1
ATOM 696 C CA . ALA A 1 90 ? -12.629 0.243 5.886 1.00 97.31 90 ALA A CA 1
ATOM 697 C C . ALA A 1 90 ? -12.522 1.674 6.443 1.00 97.31 90 ALA A C 1
ATOM 699 O O . ALA A 1 90 ? -13.280 2.028 7.349 1.00 97.31 90 ALA A O 1
ATOM 700 N N . VAL A 1 91 ? -11.652 2.517 5.876 1.00 97.62 91 VAL A N 1
ATOM 701 C CA . VAL A 1 91 ? -11.507 3.931 6.268 1.00 97.62 91 VAL A CA 1
ATOM 702 C C . VAL A 1 91 ? -12.797 4.707 6.004 1.00 97.62 91 VAL A C 1
ATOM 704 O O . VAL A 1 91 ? -13.255 5.434 6.889 1.00 97.62 91 VAL A O 1
ATOM 707 N N . TYR A 1 92 ? -13.433 4.506 4.845 1.00 97.56 92 TYR A N 1
ATOM 708 C CA . TYR A 1 92 ? -14.736 5.096 4.524 1.00 97.56 92 TYR A CA 1
ATOM 709 C C . TYR A 1 92 ? -15.761 4.789 5.620 1.00 97.56 92 TYR A C 1
ATOM 711 O O . TYR A 1 92 ? -16.404 5.691 6.157 1.00 97.56 92 TYR A O 1
ATOM 719 N N . ARG A 1 93 ? -15.868 3.518 6.022 1.00 97.19 93 ARG A N 1
ATOM 720 C CA . ARG A 1 93 ? -16.813 3.091 7.057 1.00 97.19 93 ARG A CA 1
ATOM 721 C C . ARG A 1 93 ? -16.482 3.671 8.433 1.00 97.19 93 ARG A C 1
ATOM 723 O O . ARG A 1 93 ? -17.391 4.119 9.126 1.00 97.19 93 ARG A O 1
ATOM 730 N N . VAL A 1 94 ? -15.213 3.635 8.840 1.00 96.69 94 VAL A N 1
ATOM 731 C CA . VAL A 1 94 ? -14.774 4.101 10.169 1.00 96.69 94 VAL A CA 1
ATOM 732 C C . VAL A 1 94 ? -14.957 5.608 10.322 1.00 96.69 94 VAL A C 1
ATOM 734 O O . VAL A 1 94 ? -15.303 6.078 11.402 1.00 96.69 94 VAL A O 1
ATOM 737 N N . THR A 1 95 ? -14.753 6.369 9.249 1.00 96.69 95 THR A N 1
ATOM 738 C CA . THR A 1 95 ? -14.771 7.837 9.304 1.00 96.69 95 THR A CA 1
ATOM 739 C C . THR A 1 95 ? -16.105 8.469 8.926 1.00 96.69 95 THR A C 1
ATOM 741 O O . THR A 1 95 ? -16.220 9.691 8.975 1.00 96.69 95 THR A O 1
ATOM 744 N N . GLY A 1 96 ? -17.112 7.669 8.563 1.00 95.94 96 GLY A N 1
ATOM 745 C CA . GLY A 1 96 ? -18.394 8.184 8.079 1.00 95.94 96 GLY A CA 1
ATOM 746 C C . GLY A 1 96 ? -18.292 8.820 6.689 1.00 95.94 96 GLY A C 1
ATOM 747 O O . GLY A 1 96 ? -19.006 9.771 6.394 1.00 95.94 96 GLY A O 1
ATOM 748 N N . GLY A 1 97 ? -17.383 8.319 5.851 1.00 95.38 97 GLY A N 1
ATOM 749 C CA . GLY A 1 97 ? -17.232 8.737 4.460 1.00 95.38 97 GLY A CA 1
ATOM 750 C C . GLY A 1 97 ? -16.398 9.996 4.238 1.00 95.38 97 GLY A C 1
ATOM 751 O O . GLY A 1 97 ? -16.513 10.608 3.177 1.00 95.38 97 GLY A O 1
ATOM 752 N N . LYS A 1 98 ? -15.544 10.388 5.194 1.00 97.31 98 LYS A N 1
ATOM 753 C CA . LYS A 1 98 ? -14.607 11.504 4.986 1.00 97.31 98 LYS A CA 1
ATOM 754 C C . LYS A 1 98 ? -13.731 11.234 3.764 1.00 97.31 98 LYS A C 1
ATOM 756 O O . LYS A 1 98 ? -13.159 10.157 3.640 1.00 97.31 98 LYS A O 1
ATOM 761 N N . TRP A 1 99 ? -13.601 12.226 2.890 1.00 96.88 99 TRP A N 1
ATOM 762 C CA . TRP A 1 99 ? -12.771 12.120 1.691 1.00 96.88 99 TRP A CA 1
ATOM 763 C C . TRP A 1 99 ? -11.297 12.410 1.994 1.00 96.88 99 TRP A C 1
ATOM 765 O O . TRP A 1 99 ? -10.462 11.516 1.896 1.00 96.88 99 TRP A O 1
ATOM 775 N N . LEU A 1 100 ? -11.006 13.636 2.439 1.00 97.38 100 LEU A N 1
ATOM 776 C CA . LEU A 1 100 ? -9.646 14.164 2.549 1.00 97.38 100 LEU A CA 1
ATOM 777 C C . LEU A 1 100 ? -8.796 13.403 3.573 1.00 97.38 100 LEU A C 1
ATOM 779 O O . LEU A 1 100 ? -9.183 13.233 4.734 1.00 97.38 100 LEU A O 1
ATOM 783 N N . TRP A 1 101 ? -7.604 12.984 3.160 1.00 92.31 1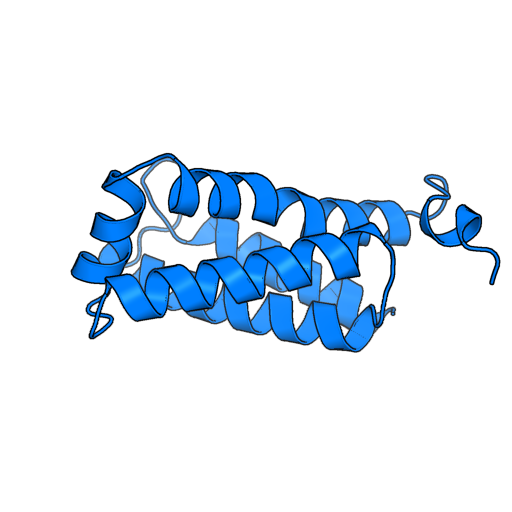01 TRP A N 1
ATOM 784 C CA . TRP A 1 101 ? -6.717 12.151 3.981 1.00 92.31 101 TRP A CA 1
ATOM 785 C C . TRP A 1 101 ? -6.230 12.844 5.262 1.00 92.31 101 TRP A C 1
ATOM 787 O O . TRP A 1 101 ? -6.120 12.210 6.309 1.00 92.31 101 TRP A O 1
ATOM 797 N N . ASN A 1 102 ? -6.010 14.160 5.219 1.00 93.69 102 ASN A N 1
ATOM 798 C CA . ASN A 1 102 ? -5.507 14.943 6.353 1.00 93.69 102 ASN A CA 1
ATOM 799 C C . ASN A 1 102 ? -6.516 15.068 7.512 1.00 93.69 102 ASN A C 1
ATOM 801 O O . ASN A 1 102 ? -6.135 15.447 8.616 1.00 93.69 102 ASN A O 1
ATOM 805 N N . ILE A 1 103 ? -7.789 14.730 7.281 1.00 93.81 103 ILE A N 1
ATOM 806 C CA . ILE A 1 103 ? -8.837 14.630 8.313 1.00 93.81 103 ILE A CA 1
ATOM 807 C C . ILE A 1 103 ? -9.260 13.174 8.581 1.00 93.81 103 ILE A C 1
ATOM 809 O O . ILE A 1 103 ? -10.301 12.931 9.207 1.00 93.81 103 ILE A O 1
ATOM 813 N N . GLY A 1 104 ? -8.461 12.215 8.099 1.00 92.12 104 GLY A N 1
ATOM 814 C CA . GLY A 1 104 ? -8.654 10.773 8.259 1.00 92.12 104 GLY A CA 1
ATOM 815 C C . GLY A 1 104 ? -9.455 10.092 7.146 1.00 92.12 104 GLY A C 1
ATOM 816 O O . GLY A 1 104 ? -9.911 8.972 7.348 1.00 92.12 104 GLY A O 1
ATOM 817 N N . GLY A 1 105 ? -9.688 10.749 6.010 1.00 96.06 105 GLY A N 1
ATOM 818 C CA . GLY A 1 105 ? -10.457 10.195 4.897 1.00 96.06 105 GLY A CA 1
ATOM 819 C C . GLY A 1 105 ? -9.717 9.165 4.032 1.00 96.06 105 GLY A C 1
ATOM 820 O O . GLY A 1 105 ? -8.515 8.946 4.179 1.00 96.06 105 GLY A O 1
ATOM 821 N N . TYR A 1 106 ? -10.458 8.515 3.131 1.00 97.38 106 TYR A N 1
ATOM 822 C CA . TYR A 1 106 ? -9.989 7.371 2.329 1.00 97.38 106 TYR A CA 1
ATOM 823 C C . TYR A 1 106 ? -9.374 7.745 0.968 1.00 97.38 106 TYR A C 1
ATOM 825 O O . TYR A 1 106 ? -8.950 6.860 0.227 1.00 97.38 106 TYR A O 1
ATOM 833 N N . GLU A 1 107 ? -9.309 9.036 0.627 1.00 97.38 107 GLU A N 1
ATOM 834 C CA . GLU A 1 107 ? -8.752 9.528 -0.642 1.00 97.38 107 GLU A CA 1
ATOM 835 C C . GLU A 1 107 ? -7.365 8.944 -0.935 1.00 97.38 107 GLU A C 1
ATOM 837 O O . GLU A 1 107 ? -7.101 8.482 -2.042 1.00 97.38 107 GLU A O 1
ATOM 842 N N . TYR A 1 108 ? -6.483 8.926 0.068 1.00 95.50 108 TYR A N 1
ATOM 843 C CA . TYR A 1 108 ? -5.086 8.545 -0.123 1.00 95.50 108 TYR A CA 1
ATOM 844 C C . TYR A 1 108 ? -4.901 7.058 -0.436 1.00 95.50 108 TYR A C 1
ATOM 846 O O . TYR A 1 108 ? -4.161 6.703 -1.351 1.00 95.50 108 TYR A O 1
ATOM 854 N N . CYS A 1 109 ? -5.589 6.168 0.285 1.00 96.19 109 CYS A N 1
ATOM 855 C CA . CYS A 1 109 ? -5.527 4.737 -0.013 1.00 96.19 109 CYS A CA 1
ATOM 856 C C . CYS A 1 109 ? -6.211 4.405 -1.345 1.00 96.19 109 CYS A C 1
ATOM 858 O O . CYS A 1 109 ? -5.707 3.552 -2.075 1.00 96.19 109 CYS A O 1
ATOM 860 N N . LEU A 1 110 ? -7.283 5.116 -1.709 1.00 98.25 110 LEU A N 1
ATOM 861 C CA . LEU A 1 110 ? -7.928 4.937 -3.008 1.00 98.25 110 LEU A CA 1
ATOM 862 C C . LEU A 1 110 ? -7.020 5.391 -4.157 1.00 98.25 110 LEU A C 1
ATOM 864 O O . LEU A 1 110 ? -6.901 4.683 -5.156 1.00 98.25 110 LEU A O 1
ATOM 868 N N . PHE A 1 111 ? -6.347 6.532 -4.002 1.00 98.50 111 PHE A N 1
ATOM 869 C CA . PHE A 1 111 ? -5.362 7.024 -4.963 1.00 98.50 111 PHE A CA 1
ATOM 870 C C . PHE A 1 111 ? -4.283 5.967 -5.239 1.00 98.50 111 PHE A C 1
ATOM 872 O O . PHE A 1 111 ? -4.078 5.578 -6.390 1.00 98.50 111 PHE A O 1
ATOM 879 N N . TRP A 1 112 ? -3.662 5.421 -4.188 1.00 98.38 112 TRP A N 1
ATOM 880 C CA . TRP A 1 112 ? -2.638 4.388 -4.353 1.00 98.38 112 TRP A CA 1
ATOM 881 C C . TRP A 1 112 ? -3.185 3.078 -4.920 1.00 98.38 112 TRP A C 1
ATOM 883 O O . TRP A 1 112 ? -2.476 2.409 -5.674 1.00 98.38 112 TRP A O 1
ATOM 893 N N . ALA A 1 113 ? -4.438 2.720 -4.620 1.00 98.69 113 ALA A N 1
ATOM 894 C CA . ALA A 1 113 ? -5.083 1.560 -5.231 1.00 98.69 113 ALA A CA 1
ATOM 895 C C . ALA A 1 113 ? -5.169 1.719 -6.757 1.00 98.69 113 ALA A C 1
ATOM 897 O O . ALA A 1 113 ? -4.818 0.796 -7.489 1.00 98.69 113 ALA A O 1
ATOM 898 N N . ILE A 1 114 ? -5.566 2.901 -7.239 1.00 98.69 114 ILE A N 1
ATOM 899 C CA . ILE A 1 114 ? -5.645 3.215 -8.673 1.00 98.69 114 ILE A CA 1
ATOM 900 C C . ILE A 1 114 ? -4.251 3.193 -9.312 1.00 98.69 114 ILE A C 1
ATOM 902 O O . ILE A 1 114 ? -4.078 2.601 -10.376 1.00 98.69 114 ILE A O 1
ATOM 906 N N . CYS A 1 115 ? -3.236 3.763 -8.658 1.00 98.56 115 CYS A N 1
ATOM 907 C CA . CYS A 1 115 ? -1.854 3.673 -9.136 1.00 98.56 115 CYS A CA 1
ATOM 908 C C . CYS A 1 115 ? -1.387 2.215 -9.274 1.00 98.56 115 CYS A C 1
ATOM 910 O O . CYS A 1 115 ? -0.778 1.860 -10.283 1.00 98.56 115 CYS A O 1
ATOM 912 N N . CYS A 1 116 ? -1.726 1.354 -8.310 1.00 98.62 116 CYS A N 1
ATOM 913 C CA . CYS A 1 116 ? -1.423 -0.073 -8.392 1.00 98.62 116 CYS A CA 1
ATOM 914 C C . CYS A 1 116 ? -2.139 -0.746 -9.573 1.00 98.62 116 CYS A C 1
ATOM 916 O O . CYS A 1 116 ? -1.527 -1.572 -10.239 1.00 98.62 116 CYS A O 1
ATOM 918 N N . VAL A 1 117 ? -3.380 -0.366 -9.899 1.00 98.62 117 VAL A N 1
ATOM 919 C CA . VAL A 1 117 ? -4.069 -0.859 -11.111 1.00 98.62 117 VAL A CA 1
ATOM 920 C C . VAL A 1 117 ? -3.300 -0.481 -12.378 1.00 98.62 117 VAL A C 1
ATOM 922 O O . VAL A 1 117 ? -3.097 -1.332 -13.241 1.00 98.62 117 VAL A O 1
ATOM 925 N N . VAL A 1 118 ? -2.815 0.759 -12.481 1.00 98.44 118 VAL A N 1
ATOM 926 C CA . VAL A 1 118 ? -2.015 1.203 -13.638 1.00 98.44 118 VAL A CA 1
ATOM 927 C C . VAL A 1 118 ? -0.733 0.375 -13.771 1.00 98.44 118 VAL A C 1
ATOM 929 O O . VAL A 1 118 ? -0.417 -0.095 -14.863 1.00 98.44 118 VAL A O 1
ATOM 932 N N . VAL A 1 119 ? -0.025 0.134 -12.661 1.00 98.19 119 VAL A N 1
ATOM 933 C CA . VAL A 1 119 ? 1.154 -0.752 -12.639 1.00 98.19 119 VAL A CA 1
ATOM 934 C C . VAL A 1 119 ? 0.778 -2.174 -13.061 1.00 98.19 119 VAL A C 1
ATOM 936 O O . VAL A 1 119 ? 1.501 -2.797 -13.836 1.00 98.19 119 VAL A O 1
ATOM 939 N N . ALA A 1 120 ? -0.362 -2.679 -12.590 1.00 97.94 120 ALA A N 1
ATOM 940 C CA . ALA A 1 120 ? -0.819 -4.032 -12.868 1.00 97.94 120 ALA A CA 1
ATOM 941 C C . ALA A 1 120 ? -1.168 -4.260 -14.346 1.00 97.94 120 ALA A C 1
ATOM 943 O O . ALA A 1 120 ? -0.921 -5.341 -14.877 1.00 97.94 120 ALA A O 1
ATOM 944 N N . MET A 1 121 ? -1.725 -3.241 -15.006 1.00 97.06 121 MET A N 1
ATOM 945 C CA . MET A 1 121 ? -2.077 -3.275 -16.429 1.00 97.06 121 MET A CA 1
ATOM 946 C C . MET A 1 121 ? -0.861 -3.222 -17.360 1.00 97.06 121 MET A C 1
ATOM 948 O O . MET A 1 121 ? -0.964 -3.666 -18.501 1.00 97.06 121 MET A O 1
ATOM 952 N N . HIS A 1 122 ? 0.255 -2.647 -16.905 1.00 91.62 122 HIS A N 1
ATOM 953 C CA . HIS A 1 122 ? 1.477 -2.531 -17.702 1.00 91.62 122 HIS A CA 1
ATOM 954 C C . HIS A 1 122 ? 2.448 -3.702 -17.507 1.00 91.62 122 HIS A C 1
ATOM 956 O O . HIS A 1 122 ? 3.169 -4.053 -18.440 1.00 91.62 122 HIS A O 1
ATOM 962 N N . GLY A 1 123 ? 2.530 -4.219 -16.276 1.00 72.88 123 GLY A N 1
ATOM 963 C CA . GLY A 1 123 ? 3.549 -5.188 -15.864 1.00 72.88 123 GLY A CA 1
ATOM 964 C C . GLY A 1 123 ? 3.288 -6.634 -16.247 1.00 72.88 123 GLY A C 1
ATOM 965 O O . GLY A 1 123 ? 2.304 -6.931 -16.955 1.00 72.88 123 GLY A O 1
#

Foldseek 3Di:
DPLVVCVPVVPVLSVLLLVLLVVLVVLLCCLVPPPCNLVLQVLLVPVVSNVVSVVLNVLSNVLNVCSNSVNPFLVSLQVLLVSLVVVQVSQCVSVVRDPDVVSSHSVVSNVSSVSSNVRNVVD

Sequence (123 aa):
MPIAENFNLLNEFNILRIICGAFFIPHIYAKVFVPEALGFFVAAKFRPPATWMYIALAIETVLAICLMLGIFTSYVAWVAAVHLGVASAAVYRVTGGKWLWNIGGYEYCLFWAICCVVVAMHG

Secondary structure (DSSP, 8-state):
--GGGGG-TTSHHHHHHHHHHHTTHHHHHHHHH-TTHHHHHHHTT-SSHHHHHHHHHHHHHHHHHHHHHTSSHHHHHHHHHHHHHHHHHHHHHHHTS---GGGT-SHHHHHHHHHHHHHHHH-

Solvent-accessible surface area (backbone atoms only — not comparable to full-atom values): 6270 Å² total; per-residue (Å²): 130,65,76,66,64,48,65,38,71,89,40,65,64,38,49,54,34,29,50,62,10,54,68,33,47,67,61,41,48,33,68,76,75,38,78,67,49,55,52,54,30,52,67,56,63,44,84,61,28,66,61,55,50,52,50,49,39,53,51,42,51,52,41,21,52,28,30,45,66,57,46,64,38,21,64,44,21,44,52,47,17,51,54,25,43,53,50,19,55,40,33,24,64,63,54,75,58,40,48,58,47,95,82,57,17,22,46,57,40,42,51,52,16,53,53,20,43,56,41,22,76,72,79

Nearest PDB structures (foldseek):
  2rld-assembly1_A  TM=4.997E-01  e=3.928E+00  Bacteroides thetaiotaomicron VPI-5482

Mean predicted aligned error: 2.73 Å

Radius of gyration: 14.9 Å; Cα contacts (8 Å, |Δi|>4): 158; chains: 1; bounding box: 38×26×38 Å